Protein AF-A0A1D6EJ04-F1 (afdb_monomer_lite)

InterPro domains:
  IPR011992 EF-hand domain pair [SSF47473] (14-119)

Structure (mmCIF, N/CA/C/O backbone):
data_AF-A0A1D6EJ04-F1
#
_entry.id   AF-A0A1D6EJ04-F1
#
loop_
_atom_site.group_PDB
_atom_site.id
_atom_site.type_symbol
_atom_site.label_atom_id
_atom_site.label_alt_id
_atom_site.label_comp_id
_atom_site.label_asym_id
_atom_site.label_entity_id
_atom_site.label_seq_id
_atom_site.pdbx_PDB_ins_code
_atom_site.Cartn_x
_atom_site.Cartn_y
_atom_site.Cartn_z
_atom_site.occupancy
_atom_site.B_iso_or_equiv
_atom_site.auth_seq_id
_atom_site.auth_comp_id
_atom_site.auth_asym_id
_atom_site.auth_atom_id
_atom_site.pdbx_PDB_model_num
ATOM 1 N N . MET A 1 1 ? 4.914 -2.392 6.464 1.00 67.75 1 MET A N 1
ATOM 2 C CA . MET A 1 1 ? 6.142 -1.828 5.842 1.00 67.75 1 MET A CA 1
ATOM 3 C C . MET A 1 1 ? 7.382 -2.725 5.866 1.00 67.75 1 MET A C 1
ATOM 5 O O . MET A 1 1 ? 7.642 -3.310 4.825 1.00 67.75 1 MET A O 1
ATOM 9 N N . ARG A 1 2 ? 8.116 -2.935 6.977 1.00 69.62 2 ARG A N 1
ATOM 10 C CA . ARG A 1 2 ? 9.345 -3.783 6.953 1.00 69.62 2 ARG A CA 1
ATOM 11 C C . ARG A 1 2 ? 9.129 -5.185 6.367 1.00 69.62 2 ARG A C 1
ATOM 13 O O . ARG A 1 2 ? 9.891 -5.606 5.509 1.00 69.62 2 ARG A O 1
ATOM 20 N N . ALA A 1 3 ? 8.058 -5.863 6.788 1.00 75.62 3 ALA A N 1
ATOM 21 C CA . ALA A 1 3 ? 7.740 -7.212 6.320 1.00 75.62 3 ALA A CA 1
ATOM 22 C C . ALA A 1 3 ? 7.490 -7.280 4.802 1.00 75.62 3 ALA A C 1
ATOM 24 O O . ALA A 1 3 ? 7.943 -8.215 4.151 1.00 75.62 3 ALA A O 1
ATOM 25 N N . TYR A 1 4 ? 6.811 -6.281 4.228 1.00 78.19 4 TYR A N 1
ATOM 26 C CA . TYR A 1 4 ? 6.593 -6.186 2.780 1.00 78.19 4 TYR A CA 1
ATOM 27 C C . TYR A 1 4 ? 7.923 -6.018 2.035 1.00 78.19 4 TYR A C 1
ATOM 29 O O . TYR A 1 4 ? 8.183 -6.702 1.052 1.00 78.19 4 TYR A O 1
ATOM 37 N N . ILE A 1 5 ? 8.816 -5.169 2.544 1.00 75.56 5 ILE A N 1
ATOM 38 C CA . ILE A 1 5 ? 10.097 -4.856 1.894 1.00 75.56 5 ILE A CA 1
ATOM 39 C C . ILE A 1 5 ? 11.007 -6.077 1.820 1.00 75.56 5 ILE A C 1
ATOM 41 O O . ILE A 1 5 ? 11.595 -6.338 0.770 1.00 75.56 5 ILE A O 1
ATOM 45 N N . SER A 1 6 ? 11.072 -6.856 2.898 1.00 79.50 6 SER A N 1
ATOM 46 C CA . SER A 1 6 ? 11.862 -8.086 2.964 1.00 79.50 6 SER A CA 1
ATOM 47 C C . SER A 1 6 ? 11.169 -9.300 2.334 1.00 79.50 6 SER A C 1
ATOM 49 O O . SER A 1 6 ? 11.697 -10.405 2.415 1.00 79.50 6 SER A O 1
ATOM 51 N N . SER A 1 7 ? 9.972 -9.138 1.761 1.00 84.25 7 SER A N 1
ATOM 52 C CA . SER A 1 7 ? 9.230 -10.240 1.142 1.00 84.25 7 SER A CA 1
ATOM 53 C C . SER A 1 7 ? 9.768 -10.599 -0.245 1.00 84.25 7 SER A C 1
ATOM 55 O O . SER A 1 7 ? 10.325 -9.753 -0.951 1.00 84.25 7 SER A O 1
ATOM 57 N N . SER A 1 8 ? 9.550 -11.855 -0.651 1.00 88.06 8 SER A N 1
ATOM 58 C CA . SER A 1 8 ? 9.816 -12.319 -2.017 1.00 88.06 8 SER A CA 1
ATOM 59 C C . SER A 1 8 ? 9.019 -11.516 -3.051 1.00 88.06 8 SER A C 1
ATOM 61 O O . SER A 1 8 ? 7.987 -10.922 -2.725 1.00 88.06 8 SER A O 1
ATOM 63 N N . SER A 1 9 ? 9.474 -11.520 -4.307 1.00 86.38 9 SER A N 1
ATOM 64 C CA . SER A 1 9 ? 8.753 -10.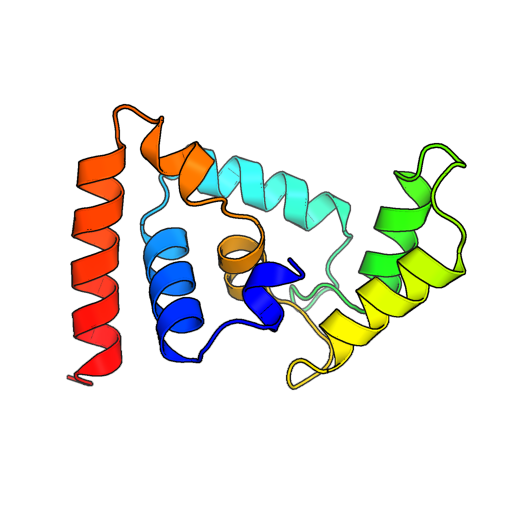907 -5.435 1.00 86.38 9 SER A CA 1
ATOM 65 C C . SER A 1 9 ? 7.309 -11.400 -5.511 1.00 86.38 9 SER A C 1
ATOM 67 O O . SER A 1 9 ? 6.395 -10.584 -5.536 1.00 86.38 9 SER A O 1
ATOM 69 N N . LEU A 1 10 ? 7.109 -12.717 -5.408 1.00 89.31 10 LEU A N 1
ATOM 70 C CA . LEU A 1 10 ? 5.795 -13.356 -5.391 1.00 89.31 10 LEU A CA 1
ATOM 71 C C . LEU A 1 10 ? 4.879 -12.775 -4.305 1.00 89.31 10 LEU A C 1
ATOM 73 O O . LEU A 1 10 ? 3.753 -12.367 -4.580 1.00 89.31 10 LEU A O 1
ATOM 77 N N . ARG A 1 11 ? 5.371 -12.686 -3.063 1.00 90.12 11 ARG A N 1
ATOM 78 C CA . ARG A 1 11 ? 4.578 -12.142 -1.954 1.00 90.12 11 ARG A CA 1
ATOM 79 C C . ARG A 1 11 ? 4.284 -10.653 -2.142 1.00 90.12 11 ARG A C 1
ATOM 81 O O . ARG A 1 11 ? 3.196 -10.214 -1.790 1.00 90.12 11 ARG A O 1
ATOM 88 N N . LYS A 1 12 ? 5.213 -9.879 -2.710 1.00 88.12 12 LYS A N 1
ATOM 89 C CA . LYS A 1 12 ? 4.969 -8.468 -3.051 1.00 88.12 12 LYS A CA 1
ATOM 90 C C . LYS A 1 12 ? 3.888 -8.334 -4.125 1.00 88.12 12 LYS A C 1
ATOM 92 O O . LYS A 1 12 ? 2.966 -7.550 -3.933 1.00 88.12 12 LYS A O 1
ATOM 97 N N . SER A 1 13 ? 3.955 -9.122 -5.200 1.00 90.19 13 SER A N 1
ATOM 98 C CA . SER A 1 13 ? 2.928 -9.158 -6.252 1.00 90.19 13 SER A CA 1
ATOM 99 C C . SER A 1 13 ? 1.549 -9.521 -5.688 1.00 90.19 13 SER A C 1
ATOM 101 O O . SER A 1 13 ? 0.578 -8.819 -5.962 1.00 90.19 13 SER A O 1
ATOM 103 N N . ALA A 1 14 ? 1.462 -10.538 -4.824 1.00 92.31 14 ALA A N 1
ATOM 104 C CA . ALA A 1 14 ? 0.207 -10.921 -4.173 1.00 92.31 14 ALA A CA 1
ATOM 105 C C . ALA A 1 14 ? -0.363 -9.801 -3.283 1.00 92.31 14 ALA A C 1
ATOM 107 O O . ALA A 1 14 ? -1.552 -9.505 -3.342 1.00 92.31 14 ALA A O 1
ATOM 108 N N . LEU A 1 15 ? 0.484 -9.125 -2.498 1.00 92.38 15 LEU A N 1
ATOM 109 C CA . LEU A 1 15 ? 0.062 -7.996 -1.660 1.00 92.38 15 LEU A CA 1
ATOM 110 C C . LEU A 1 15 ? -0.375 -6.779 -2.491 1.00 92.38 15 LEU A C 1
ATOM 112 O O . LEU A 1 15 ? -1.315 -6.090 -2.104 1.00 92.38 15 LEU A O 1
ATOM 116 N N . ARG A 1 16 ? 0.247 -6.528 -3.651 1.00 91.69 16 ARG A N 1
ATOM 117 C CA . ARG A 1 16 ? -0.220 -5.495 -4.592 1.00 91.69 16 ARG A CA 1
ATOM 118 C C . ARG A 1 16 ? -1.580 -5.841 -5.185 1.00 91.69 16 ARG A C 1
ATOM 120 O O . ARG A 1 16 ? -2.447 -4.974 -5.248 1.00 91.69 16 ARG A O 1
ATOM 127 N N . ALA A 1 17 ? -1.784 -7.094 -5.585 1.00 94.06 17 ALA A N 1
ATOM 128 C CA . ALA A 1 17 ? -3.075 -7.547 -6.090 1.00 94.06 17 ALA A CA 1
ATOM 129 C C . ALA A 1 17 ? -4.168 -7.439 -5.013 1.00 94.06 17 ALA A C 1
ATOM 131 O O . ALA A 1 17 ? -5.254 -6.938 -5.289 1.00 94.06 17 ALA A O 1
ATOM 132 N N . LEU A 1 18 ? -3.844 -7.795 -3.766 1.00 94.88 18 LEU A N 1
ATOM 133 C CA . LEU A 1 18 ? -4.752 -7.648 -2.629 1.00 94.88 18 LEU A CA 1
ATOM 134 C C . LEU A 1 18 ? -5.091 -6.186 -2.326 1.00 94.88 18 LEU A C 1
ATOM 136 O O . LEU A 1 18 ? -6.248 -5.866 -2.082 1.00 94.88 18 LEU A O 1
ATOM 140 N N . ALA A 1 19 ? -4.118 -5.277 -2.409 1.00 94.56 19 ALA A N 1
ATOM 141 C CA . ALA A 1 19 ? -4.374 -3.848 -2.246 1.00 94.56 19 ALA A CA 1
ATOM 142 C C . ALA A 1 19 ? -5.287 -3.269 -3.342 1.00 94.56 19 ALA A C 1
ATOM 144 O O . ALA A 1 19 ? -6.049 -2.343 -3.077 1.00 94.56 19 ALA A O 1
ATOM 145 N N . LYS A 1 20 ? -5.242 -3.817 -4.563 1.00 93.62 20 LYS A N 1
ATOM 146 C CA . LYS A 1 20 ? -6.143 -3.429 -5.663 1.00 93.62 20 LYS A CA 1
ATOM 147 C C . LYS A 1 20 ? -7.565 -3.967 -5.504 1.00 93.62 20 LYS A C 1
ATOM 149 O O . LYS A 1 20 ? -8.477 -3.394 -6.087 1.00 93.62 20 LYS A O 1
ATOM 154 N N . ALA A 1 21 ? -7.742 -5.033 -4.727 1.00 94.75 21 ALA A N 1
ATOM 155 C CA . ALA A 1 21 ? -9.040 -5.622 -4.411 1.00 94.75 21 ALA A CA 1
ATOM 156 C C . ALA A 1 21 ? -9.751 -4.939 -3.226 1.00 94.75 21 ALA A C 1
ATOM 158 O O . ALA A 1 21 ? -10.821 -5.375 -2.818 1.00 94.75 21 ALA A O 1
ATOM 159 N N . LEU A 1 22 ? -9.159 -3.892 -2.640 1.00 94.12 22 LEU A N 1
ATOM 160 C CA . LEU A 1 22 ? -9.781 -3.139 -1.554 1.00 94.12 22 LEU A CA 1
ATOM 161 C C . LEU A 1 22 ? -11.023 -2.379 -2.032 1.00 94.12 22 LEU A C 1
ATOM 163 O O . LEU A 1 22 ? -11.059 -1.817 -3.128 1.00 94.12 22 LEU A O 1
ATOM 167 N N . THR A 1 23 ? -12.013 -2.292 -1.150 1.00 93.75 23 THR A N 1
ATOM 168 C CA . THR A 1 23 ? -13.208 -1.463 -1.355 1.00 93.75 23 THR A CA 1
ATOM 169 C C . THR A 1 23 ? -12.867 0.027 -1.452 1.00 93.75 23 THR A C 1
ATOM 171 O O . THR A 1 23 ? -11.823 0.492 -0.982 1.00 93.75 23 THR A O 1
ATOM 174 N N . THR A 1 24 ? -13.791 0.813 -2.011 1.00 93.25 24 THR A N 1
ATOM 175 C CA . THR A 1 24 ? -13.655 2.273 -2.114 1.00 93.25 24 THR A CA 1
ATOM 176 C C . THR A 1 24 ? -13.406 2.933 -0.759 1.00 93.25 24 THR A C 1
ATOM 178 O O . THR A 1 24 ? -12.530 3.790 -0.665 1.00 93.25 24 THR A O 1
ATOM 181 N N . ASP A 1 25 ? -14.100 2.499 0.294 1.00 92.75 25 ASP A N 1
ATOM 182 C CA . ASP A 1 25 ? -13.956 3.078 1.633 1.00 92.75 25 ASP A CA 1
ATOM 183 C C . ASP A 1 25 ? -12.594 2.747 2.256 1.00 92.75 25 ASP A C 1
ATOM 185 O O . ASP A 1 25 ? -11.945 3.601 2.862 1.00 92.75 25 ASP A O 1
ATOM 189 N N . GLN A 1 26 ? -12.094 1.523 2.069 1.00 92.50 26 GLN A N 1
ATOM 190 C CA . GLN A 1 26 ? -10.752 1.151 2.527 1.00 92.50 26 GLN A CA 1
ATOM 191 C C . GLN A 1 26 ? -9.664 1.922 1.773 1.00 92.50 26 GLN A C 1
ATOM 193 O O . GLN A 1 26 ? -8.719 2.415 2.394 1.00 92.50 26 GLN A O 1
ATOM 198 N N . LEU A 1 27 ? -9.804 2.071 0.452 1.00 93.69 27 LEU A N 1
ATOM 199 C CA . LEU A 1 27 ? -8.892 2.879 -0.358 1.00 93.69 27 LEU A CA 1
ATOM 200 C C . LEU A 1 27 ? -8.941 4.354 0.043 1.00 93.69 27 LEU A C 1
ATOM 202 O O . LEU A 1 27 ? -7.894 4.998 0.099 1.00 93.69 27 LEU A O 1
ATOM 206 N N . PHE A 1 28 ? -10.124 4.883 0.359 1.00 93.69 28 PHE A N 1
ATOM 207 C CA . PHE A 1 28 ? -10.294 6.241 0.864 1.00 93.69 28 PHE A CA 1
ATOM 208 C C . PHE A 1 28 ? -9.538 6.436 2.185 1.00 93.69 28 PHE A C 1
ATOM 210 O O . PHE A 1 28 ? -8.699 7.330 2.280 1.00 93.69 28 PHE A O 1
ATOM 217 N N . ASN A 1 29 ? -9.725 5.534 3.151 1.00 92.06 29 ASN A N 1
ATOM 218 C CA . ASN A 1 29 ? -9.007 5.569 4.428 1.00 92.06 29 ASN A CA 1
ATOM 219 C C . ASN A 1 29 ? -7.480 5.485 4.244 1.00 92.06 29 ASN A C 1
ATOM 221 O O . ASN A 1 29 ? -6.721 6.215 4.886 1.00 92.06 29 ASN A O 1
ATOM 225 N N . LEU A 1 30 ? -7.000 4.621 3.341 1.00 92.69 30 LEU A N 1
ATOM 226 C CA . LEU A 1 30 ? -5.575 4.552 3.003 1.00 92.69 30 LEU A CA 1
ATOM 227 C C . LEU A 1 30 ? -5.082 5.834 2.334 1.00 92.69 30 LEU A C 1
ATOM 229 O O . LEU A 1 30 ? -3.946 6.247 2.569 1.00 92.69 30 LEU A O 1
ATOM 233 N N . ARG A 1 31 ? -5.913 6.482 1.515 1.00 94.19 31 ARG A N 1
ATOM 234 C CA . ARG A 1 31 ? -5.581 7.753 0.870 1.00 94.19 31 ARG A CA 1
ATOM 235 C C . ARG A 1 31 ? -5.423 8.862 1.896 1.00 94.19 31 ARG A C 1
ATOM 237 O O . ARG A 1 31 ? -4.463 9.618 1.790 1.00 94.19 31 ARG A O 1
ATOM 244 N N . GLU A 1 32 ? -6.293 8.933 2.897 1.00 94.38 32 GLU A N 1
ATOM 245 C CA . GLU A 1 32 ? -6.139 9.876 4.008 1.00 94.38 32 GLU A CA 1
ATOM 246 C C . GLU A 1 32 ? -4.840 9.626 4.779 1.00 94.38 32 GLU A C 1
ATOM 248 O O . GLU A 1 32 ? -4.077 10.552 5.035 1.00 94.38 32 GLU A O 1
ATOM 253 N N . GLN A 1 33 ? -4.503 8.368 5.066 1.00 90.94 3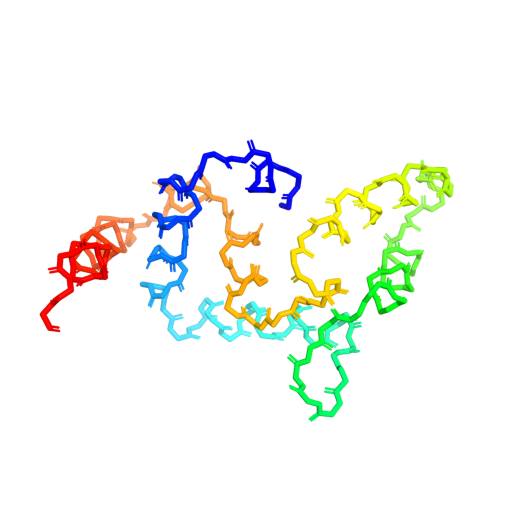3 GLN A N 1
ATOM 254 C CA . GLN A 1 33 ? -3.218 8.054 5.698 1.00 90.94 33 GLN A CA 1
ATOM 255 C C . GLN A 1 33 ? -2.029 8.436 4.810 1.00 90.94 33 GLN A C 1
ATOM 257 O O . GLN A 1 33 ? -1.042 8.980 5.301 1.00 90.94 33 GLN A O 1
ATOM 262 N N . PHE A 1 34 ? -2.125 8.205 3.500 1.00 91.25 34 PHE A N 1
ATOM 263 C CA . PHE A 1 34 ? -1.106 8.589 2.528 1.00 91.25 34 PHE A CA 1
ATOM 264 C C . PHE A 1 34 ? -0.882 10.107 2.506 1.00 91.25 34 PHE A C 1
ATOM 266 O O . PHE A 1 34 ? 0.266 10.555 2.466 1.00 91.25 34 PHE A O 1
ATOM 273 N N . THR A 1 35 ? -1.943 10.921 2.587 1.00 92.88 35 THR A N 1
ATOM 274 C CA . THR A 1 35 ? -1.803 12.387 2.600 1.00 92.88 35 THR A CA 1
ATOM 275 C C . THR A 1 35 ? -1.135 12.910 3.870 1.00 92.88 35 THR A C 1
ATOM 277 O O . THR A 1 35 ? -0.417 13.908 3.787 1.00 92.88 35 THR A O 1
ATOM 280 N N . LEU A 1 36 ? -1.258 12.217 5.010 1.00 90.31 36 LEU A N 1
ATOM 281 C CA . LEU A 1 36 ? -0.559 12.581 6.254 1.00 90.31 36 LEU A CA 1
ATOM 282 C C . LEU A 1 36 ? 0.967 12.507 6.132 1.00 90.31 36 LEU A C 1
ATOM 284 O O . LEU A 1 36 ? 1.679 13.235 6.829 1.00 90.31 36 LEU A O 1
ATOM 288 N N . PHE A 1 37 ? 1.485 11.672 5.230 1.00 87.94 37 PHE A N 1
ATOM 289 C CA . PHE A 1 37 ? 2.914 11.649 4.927 1.00 87.94 37 PHE A CA 1
ATOM 290 C C . PHE A 1 37 ? 3.356 12.863 4.097 1.00 87.94 37 PHE A C 1
ATOM 292 O O . PHE A 1 37 ? 4.536 13.200 4.099 1.00 87.94 37 PHE A O 1
ATOM 299 N N . GLY A 1 38 ? 2.434 13.567 3.438 1.00 91.31 38 GLY A N 1
ATOM 300 C CA . GLY A 1 38 ? 2.727 14.753 2.635 1.00 91.31 38 GLY A CA 1
ATOM 301 C C . GLY A 1 38 ? 3.415 14.421 1.308 1.00 91.31 38 GLY A C 1
ATOM 302 O O . GLY A 1 38 ? 4.548 14.858 1.103 1.00 91.31 38 GLY A O 1
ATOM 303 N N . PRO A 1 39 ? 2.774 13.652 0.407 1.00 90.31 39 PRO A N 1
ATOM 304 C CA . PRO A 1 39 ? 3.330 13.350 -0.907 1.00 90.31 39 PRO A CA 1
ATOM 305 C C . PRO A 1 39 ? 3.614 14.632 -1.702 1.00 90.31 39 PRO A C 1
ATOM 307 O O . PRO A 1 39 ? 2.937 15.652 -1.559 1.00 90.31 39 PRO A O 1
ATOM 310 N N . ASN A 1 40 ? 4.628 14.582 -2.561 1.00 88.44 40 ASN A N 1
ATOM 311 C CA . ASN A 1 40 ? 4.981 15.695 -3.436 1.00 88.44 40 ASN A CA 1
ATOM 312 C C . ASN A 1 40 ? 3.935 15.904 -4.552 1.00 88.44 40 ASN A C 1
ATOM 314 O O . ASN A 1 40 ? 3.002 15.120 -4.720 1.00 88.44 40 ASN A O 1
ATOM 318 N N . LYS A 1 41 ? 4.112 16.952 -5.369 1.00 87.62 41 LYS A N 1
ATOM 319 C CA . LYS A 1 41 ? 3.207 17.272 -6.493 1.00 87.62 41 LYS A CA 1
ATOM 320 C C . LYS A 1 41 ? 3.085 16.152 -7.533 1.00 87.62 41 LYS A C 1
ATOM 322 O O . LYS A 1 41 ? 2.094 16.108 -8.250 1.00 87.62 41 LYS A O 1
ATOM 327 N N . SER A 1 42 ? 4.068 15.259 -7.599 1.00 86.50 42 SER A N 1
ATOM 328 C CA . SER A 1 42 ? 4.057 14.087 -8.473 1.00 86.50 42 SER A CA 1
ATOM 329 C C . SER A 1 42 ? 3.355 12.884 -7.835 1.00 86.50 42 SER A C 1
ATOM 331 O O . SER A 1 42 ? 3.363 11.813 -8.426 1.00 86.50 42 SER A O 1
ATOM 333 N N . GLY A 1 43 ? 2.795 13.012 -6.627 1.00 89.06 43 GLY A N 1
ATOM 334 C CA . GLY A 1 43 ? 2.062 11.945 -5.944 1.00 89.06 43 GLY A CA 1
ATOM 335 C C . GLY A 1 43 ? 2.937 10.916 -5.227 1.00 89.06 43 GLY A C 1
ATOM 336 O O . GLY A 1 43 ? 2.464 9.813 -4.984 1.00 89.06 43 GLY A O 1
ATOM 337 N N . HIS A 1 44 ? 4.185 11.253 -4.885 1.00 88.31 44 HIS A N 1
ATOM 338 C CA . HIS A 1 44 ? 5.117 10.326 -4.235 1.00 88.31 44 HIS A CA 1
ATOM 339 C C . HIS A 1 44 ? 5.502 10.792 -2.828 1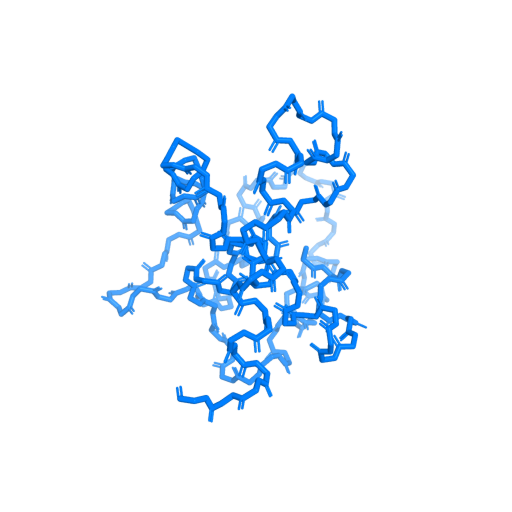.00 88.31 44 HIS A C 1
ATOM 341 O O . HIS A 1 44 ? 5.776 11.975 -2.609 1.00 88.31 44 HIS A O 1
ATOM 347 N N . ILE A 1 45 ? 5.588 9.856 -1.885 1.00 87.50 45 ILE A N 1
ATOM 348 C CA . ILE A 1 45 ? 6.169 10.066 -0.559 1.00 87.50 45 ILE A CA 1
ATOM 349 C C . ILE A 1 45 ? 7.686 9.901 -0.662 1.00 87.50 45 ILE A C 1
ATOM 351 O O . ILE A 1 45 ? 8.180 8.832 -1.021 1.00 87.50 45 ILE A O 1
ATOM 355 N N . SER A 1 46 ? 8.424 10.950 -0.298 1.00 85.12 46 SER A N 1
ATOM 356 C CA . SER A 1 46 ? 9.883 10.893 -0.197 1.00 85.12 46 SER A CA 1
ATOM 357 C C . SER A 1 46 ? 10.378 10.378 1.152 1.00 85.12 46 SER A C 1
ATOM 359 O O . SER A 1 46 ? 9.676 10.406 2.164 1.00 85.12 46 SER A O 1
ATOM 361 N N . LEU A 1 47 ? 11.657 10.014 1.180 1.00 78.75 47 LEU A N 1
ATOM 362 C CA . LEU A 1 47 ? 12.445 9.797 2.390 1.00 78.75 47 LEU A CA 1
ATOM 363 C C . LEU A 1 47 ? 12.197 10.872 3.469 1.00 78.75 47 LEU A C 1
ATOM 365 O O . LEU A 1 47 ? 11.892 10.559 4.622 1.00 78.75 47 LEU A O 1
ATOM 369 N N . GLN A 1 48 ? 12.286 12.150 3.093 1.00 81.19 48 GLN A N 1
ATOM 370 C CA . GLN A 1 48 ? 12.098 13.255 4.036 1.00 81.19 48 GLN A CA 1
ATOM 371 C C . GLN A 1 48 ? 10.663 13.322 4.555 1.00 81.19 48 GLN A C 1
ATOM 373 O O . GLN A 1 48 ? 10.452 13.492 5.752 1.00 81.19 48 GLN A O 1
ATOM 378 N N . ASN A 1 49 ? 9.683 13.107 3.678 1.00 87.00 49 ASN A N 1
ATOM 379 C CA . ASN A 1 49 ? 8.273 13.052 4.049 1.00 87.00 49 ASN A CA 1
ATOM 380 C C . ASN A 1 49 ? 8.004 11.958 5.092 1.00 87.00 49 ASN A C 1
ATOM 382 O O . ASN A 1 49 ? 7.396 12.231 6.128 1.00 87.00 49 ASN A O 1
ATOM 386 N N . MET A 1 50 ? 8.541 10.753 4.874 1.00 82.50 50 MET A N 1
ATOM 387 C CA . MET A 1 50 ? 8.450 9.658 5.842 1.00 82.50 50 MET A CA 1
ATOM 388 C C . MET A 1 50 ? 9.110 9.995 7.167 1.00 82.50 50 MET A C 1
ATOM 390 O O . MET A 1 50 ? 8.491 9.821 8.215 1.00 82.50 50 MET A O 1
ATOM 394 N N . LYS A 1 51 ? 10.343 10.510 7.139 1.00 78.69 51 LYS A N 1
ATOM 395 C CA . LYS A 1 51 ? 11.065 10.874 8.359 1.00 78.69 51 LYS A CA 1
ATOM 396 C C . LYS A 1 51 ? 10.286 11.916 9.162 1.00 78.69 51 LYS A C 1
ATOM 398 O O . LYS A 1 51 ? 10.079 11.732 10.357 1.00 78.69 51 LYS A O 1
ATOM 403 N N . THR A 1 52 ? 9.805 12.977 8.515 1.00 84.25 52 THR A N 1
ATOM 404 C CA . THR A 1 52 ? 9.013 14.026 9.170 1.00 84.25 52 THR A CA 1
ATOM 405 C C . THR A 1 52 ? 7.713 13.482 9.755 1.00 84.25 52 THR A C 1
ATOM 407 O O . THR A 1 52 ? 7.399 13.794 10.903 1.00 84.25 52 THR A O 1
ATOM 410 N N . ALA A 1 53 ? 6.966 12.667 9.008 1.00 83.12 53 ALA A N 1
ATOM 411 C CA . ALA A 1 53 ? 5.713 12.089 9.486 1.00 83.12 53 ALA A CA 1
ATOM 412 C C . ALA A 1 53 ? 5.931 11.143 10.677 1.00 83.12 53 ALA A C 1
ATOM 414 O O . ALA A 1 53 ? 5.195 11.210 11.659 1.00 83.12 53 ALA A O 1
ATOM 415 N N . LEU A 1 54 ? 6.972 10.307 10.634 1.00 78.44 54 LEU A N 1
ATOM 416 C CA . LEU A 1 54 ? 7.312 9.395 11.727 1.00 78.44 54 LEU A CA 1
ATOM 417 C C . LEU A 1 54 ? 7.785 10.141 12.975 1.00 78.44 54 LEU A C 1
ATOM 419 O O . LEU A 1 54 ? 7.348 9.802 14.066 1.00 78.44 54 LEU A O 1
ATOM 423 N N . MET A 1 55 ? 8.613 11.181 12.831 1.00 77.50 55 MET A N 1
ATOM 424 C CA . MET A 1 55 ? 9.046 12.005 13.969 1.00 77.50 55 MET A CA 1
ATOM 425 C C . MET A 1 55 ? 7.859 12.713 14.633 1.00 77.50 55 MET A C 1
ATOM 427 O O . MET A 1 55 ? 7.742 12.680 15.855 1.00 77.50 55 MET A O 1
ATOM 431 N N . LYS A 1 56 ? 6.937 13.284 13.842 1.00 76.69 56 LYS A N 1
ATOM 432 C CA . LYS A 1 56 ? 5.723 13.947 14.355 1.00 76.69 56 LYS A CA 1
ATOM 433 C C . LYS A 1 56 ? 4.799 13.005 15.131 1.00 76.69 56 LYS A C 1
ATOM 435 O O . LYS A 1 56 ? 4.174 13.439 16.089 1.00 76.69 56 LYS A O 1
ATOM 440 N N . ASN A 1 57 ? 4.705 11.746 14.705 1.00 68.50 57 ASN A N 1
ATOM 441 C CA . ASN A 1 57 ? 3.836 10.742 15.325 1.00 68.50 57 ASN A CA 1
ATOM 442 C C . ASN A 1 57 ? 4.561 9.862 16.357 1.00 68.50 57 ASN A C 1
ATOM 444 O O . ASN A 1 57 ? 3.934 9.021 16.999 1.00 68.50 57 ASN A O 1
ATOM 448 N N . SER A 1 58 ? 5.875 10.028 16.529 1.00 65.44 58 SER A N 1
ATOM 449 C CA . SER A 1 58 ? 6.623 9.300 17.547 1.00 65.44 58 SER A CA 1
ATOM 450 C C . SER A 1 58 ? 6.353 9.916 18.918 1.00 65.44 58 SER A C 1
ATOM 452 O O . SER A 1 58 ? 6.627 11.088 19.165 1.00 65.44 58 SER A O 1
ATOM 454 N N . SER A 1 59 ? 5.821 9.118 19.840 1.00 58.81 59 SER A N 1
ATOM 455 C CA . SER A 1 59 ? 5.592 9.513 21.229 1.00 58.81 59 SER A CA 1
ATOM 456 C C . SER A 1 59 ? 6.910 9.536 22.014 1.00 58.81 59 SER A C 1
ATOM 458 O O . SER A 1 59 ? 7.071 8.748 22.937 1.00 58.81 59 SER A O 1
ATOM 460 N N . GLY A 1 60 ? 7.912 10.314 21.587 1.00 56.12 60 GLY A N 1
ATOM 461 C CA . GLY A 1 60 ? 9.224 10.476 22.250 1.00 56.12 60 GLY A CA 1
ATOM 462 C C . GLY A 1 60 ? 10.058 9.200 22.499 1.00 56.12 60 GLY A C 1
ATOM 463 O O . GLY A 1 60 ? 11.183 9.293 22.973 1.00 56.12 60 GLY A O 1
ATOM 464 N N . ALA A 1 61 ? 9.528 8.010 22.193 1.00 55.06 61 ALA A N 1
ATOM 465 C CA . ALA A 1 61 ? 10.050 6.706 22.605 1.00 55.06 61 ALA A CA 1
ATOM 466 C C . ALA A 1 61 ? 10.752 5.942 21.469 1.00 55.06 61 ALA A C 1
ATOM 468 O O . ALA A 1 61 ? 11.414 4.928 21.707 1.00 55.06 61 ALA A O 1
ATOM 469 N N . MET A 1 62 ? 10.629 6.407 20.223 1.00 56.97 62 MET A N 1
ATOM 470 C CA . MET A 1 62 ? 11.461 5.910 19.131 1.00 56.97 62 MET A CA 1
ATOM 471 C C . MET A 1 62 ? 12.752 6.725 19.098 1.00 56.97 62 MET A C 1
ATOM 473 O O . MET A 1 62 ? 12.736 7.886 18.713 1.00 56.97 62 MET A O 1
ATOM 477 N N . ASN A 1 63 ? 13.873 6.110 19.489 1.00 62.44 63 ASN A N 1
ATOM 478 C CA . ASN A 1 63 ? 15.197 6.705 19.288 1.00 62.44 63 ASN A CA 1
ATOM 479 C C . ASN A 1 63 ? 15.387 7.016 17.797 1.00 62.44 63 ASN A C 1
ATOM 481 O O . ASN A 1 63 ? 15.132 6.139 16.966 1.00 62.44 63 ASN A O 1
ATOM 485 N N . ASP A 1 64 ? 15.878 8.216 17.479 1.00 65.75 64 ASP A N 1
ATOM 486 C CA . ASP A 1 64 ? 16.115 8.703 16.111 1.00 65.75 64 ASP A CA 1
ATOM 487 C C . ASP A 1 64 ? 16.811 7.674 15.205 1.00 65.75 64 ASP A C 1
ATOM 489 O O . ASP A 1 64 ? 16.486 7.569 14.022 1.00 65.75 64 ASP A O 1
ATOM 493 N N . SER A 1 65 ? 17.707 6.851 15.765 1.00 67.56 65 SER A N 1
ATOM 494 C CA . SER A 1 65 ? 18.393 5.769 15.049 1.00 67.56 65 SER A CA 1
ATOM 495 C C . SER A 1 65 ? 17.442 4.719 14.469 1.00 67.56 65 SER A C 1
ATOM 497 O O . SER A 1 65 ? 17.575 4.352 13.309 1.00 67.56 65 SER A O 1
ATOM 499 N N . ARG A 1 66 ? 16.419 4.286 15.217 1.00 71.62 66 ARG A N 1
ATOM 500 C CA . ARG A 1 66 ? 15.454 3.272 14.753 1.00 71.62 66 ARG A CA 1
ATOM 501 C C . ARG A 1 66 ? 14.533 3.804 13.659 1.00 71.62 66 ARG A C 1
ATOM 503 O O . ARG A 1 66 ? 14.116 3.037 12.791 1.00 71.62 66 ARG A O 1
ATOM 510 N N . ILE A 1 67 ? 14.211 5.099 13.701 1.00 69.81 67 ILE A N 1
ATOM 511 C CA . ILE A 1 67 ? 13.466 5.767 12.628 1.00 69.81 67 ILE A CA 1
ATOM 512 C C . ILE A 1 67 ? 14.343 5.825 11.378 1.00 69.81 67 ILE A C 1
ATOM 514 O O . ILE A 1 67 ? 13.887 5.424 10.314 1.00 69.81 67 ILE A O 1
ATOM 518 N N . LEU A 1 68 ? 15.602 6.249 11.513 1.00 68.38 68 LEU A N 1
ATOM 519 C CA . LEU A 1 68 ? 16.577 6.299 10.420 1.00 68.38 68 LEU A CA 1
ATOM 520 C C . LEU A 1 68 ? 16.818 4.931 9.773 1.00 68.38 68 LEU A C 1
ATOM 522 O O . LEU A 1 68 ? 16.749 4.835 8.553 1.00 68.38 68 LEU A O 1
ATOM 526 N N . ASP A 1 69 ? 17.024 3.871 10.554 1.00 74.12 69 ASP A N 1
ATOM 527 C CA . ASP A 1 69 ? 17.250 2.518 10.028 1.00 74.12 69 ASP A CA 1
ATOM 528 C C . ASP A 1 69 ? 16.026 1.985 9.279 1.00 74.12 69 ASP A C 1
ATOM 530 O O . ASP A 1 69 ? 16.134 1.413 8.193 1.00 74.12 69 ASP A O 1
ATOM 534 N N . PHE A 1 70 ? 14.832 2.209 9.835 1.00 72.19 70 PHE A N 1
ATOM 535 C CA . PHE A 1 70 ? 13.580 1.841 9.183 1.00 72.19 70 PHE A CA 1
ATOM 536 C C . PHE A 1 70 ? 13.416 2.570 7.851 1.00 72.19 70 PHE A C 1
ATOM 538 O O . PHE A 1 70 ? 13.146 1.955 6.822 1.00 72.19 70 PHE A O 1
ATOM 545 N N . VAL A 1 71 ? 13.629 3.874 7.876 1.00 70.38 71 VAL A N 1
ATOM 546 C CA . VAL A 1 71 ? 13.520 4.751 6.724 1.00 70.38 71 VAL A CA 1
ATOM 547 C C . VAL A 1 71 ? 14.561 4.395 5.644 1.00 70.38 71 VAL A C 1
ATOM 549 O O . VAL A 1 71 ? 14.210 4.275 4.474 1.00 70.38 71 VAL A O 1
ATOM 552 N N . ASN A 1 72 ? 15.804 4.090 6.023 1.00 68.44 72 ASN A N 1
ATOM 553 C CA . ASN A 1 72 ? 16.845 3.615 5.105 1.00 68.44 72 ASN A CA 1
ATOM 554 C C . ASN A 1 72 ? 16.507 2.246 4.497 1.00 68.44 72 ASN A C 1
ATOM 556 O O . ASN A 1 72 ? 16.751 2.022 3.312 1.00 68.44 72 ASN A O 1
ATOM 560 N N . SER A 1 73 ? 15.894 1.341 5.270 1.00 68.38 73 SER A N 1
ATOM 561 C CA . SER A 1 73 ? 15.449 0.043 4.743 1.00 68.38 73 SER A CA 1
ATOM 562 C C . SER A 1 73 ? 14.364 0.184 3.668 1.00 68.38 73 SER A C 1
ATOM 564 O O . SER A 1 73 ? 14.299 -0.632 2.753 1.00 68.38 73 SER A O 1
ATOM 566 N N . ILE A 1 74 ? 13.554 1.246 3.747 1.00 64.94 74 ILE A N 1
ATOM 567 C CA . ILE A 1 74 ? 12.543 1.602 2.748 1.00 64.94 74 ILE A CA 1
ATOM 568 C C . ILE A 1 74 ? 13.181 2.245 1.509 1.00 64.94 74 ILE A C 1
ATOM 570 O O . ILE A 1 74 ? 12.767 1.964 0.390 1.00 64.94 74 ILE A O 1
ATOM 574 N N . CYS A 1 75 ? 14.224 3.057 1.678 1.00 59.25 75 CYS A N 1
ATOM 575 C 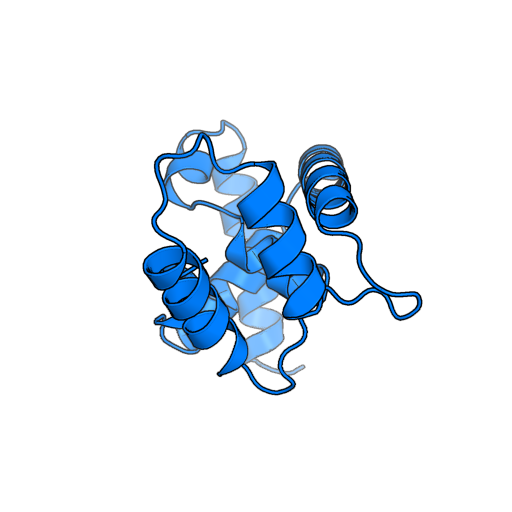CA . CYS A 1 75 ? 14.909 3.724 0.566 1.00 59.25 75 CYS A CA 1
ATOM 576 C C . CYS A 1 75 ? 15.724 2.804 -0.348 1.00 59.25 75 CYS A C 1
ATOM 578 O O . CYS A 1 75 ? 16.050 3.215 -1.457 1.00 59.25 75 CYS A O 1
ATOM 580 N N . ASN A 1 76 ? 16.019 1.571 0.072 1.00 56.84 76 ASN A N 1
ATOM 581 C CA . ASN A 1 76 ? 16.614 0.553 -0.802 1.00 56.84 76 ASN A CA 1
ATOM 582 C C . ASN A 1 76 ? 15.612 -0.048 -1.811 1.00 56.84 76 ASN A C 1
ATOM 584 O O . ASN A 1 76 ? 15.989 -0.897 -2.618 1.00 56.84 76 ASN A O 1
ATOM 588 N N . ILE A 1 77 ? 14.344 0.376 -1.790 1.00 59.06 77 ILE A N 1
ATOM 589 C CA . ILE A 1 77 ? 13.400 0.140 -2.886 1.00 59.06 77 ILE A CA 1
ATOM 590 C C . ILE A 1 77 ? 13.808 1.041 -4.063 1.00 59.06 77 ILE A C 1
ATOM 592 O O . ILE A 1 77 ? 14.128 2.215 -3.861 1.00 59.06 77 ILE A O 1
ATOM 596 N N . GLN A 1 78 ? 13.823 0.491 -5.285 1.00 52.34 78 GLN A N 1
ATOM 597 C CA . GLN A 1 78 ? 14.162 1.228 -6.509 1.00 52.34 78 GLN A CA 1
ATOM 598 C C . GLN A 1 78 ? 13.476 2.607 -6.513 1.00 52.34 78 GLN A C 1
ATOM 600 O O . GLN A 1 78 ? 12.263 2.695 -6.366 1.00 52.34 78 GLN A O 1
ATOM 605 N N . TYR A 1 79 ? 14.279 3.664 -6.677 1.00 60.50 79 TYR A N 1
ATOM 606 C CA . TYR A 1 79 ? 13.903 5.087 -6.765 1.00 60.50 79 TYR A CA 1
ATOM 607 C C . TYR A 1 79 ? 13.667 5.868 -5.459 1.00 60.50 79 TYR A C 1
ATOM 609 O O . TYR A 1 79 ? 13.532 7.090 -5.531 1.00 60.50 79 TYR A O 1
ATOM 617 N N . GLY A 1 80 ? 13.691 5.244 -4.272 1.00 69.56 80 GLY A N 1
ATOM 618 C CA . GLY A 1 80 ? 13.667 5.973 -2.988 1.00 69.56 80 GLY A CA 1
ATOM 619 C C . GLY A 1 80 ? 12.402 6.814 -2.735 1.00 69.56 80 GLY A C 1
ATOM 620 O O . GLY A 1 80 ? 12.411 7.723 -1.900 1.00 69.56 80 GLY A O 1
ATOM 621 N N . MET A 1 81 ? 11.332 6.513 -3.470 1.00 78.69 81 MET A N 1
ATOM 622 C CA . MET A 1 81 ? 10.042 7.195 -3.468 1.00 78.69 81 MET A CA 1
ATOM 623 C C . MET A 1 81 ? 8.935 6.144 -3.442 1.00 78.69 81 MET A C 1
ATOM 625 O O . MET A 1 81 ? 9.056 5.116 -4.099 1.00 78.69 81 MET A O 1
ATOM 629 N N . ILE A 1 82 ? 7.862 6.406 -2.700 1.00 84.75 82 ILE A N 1
ATOM 630 C CA . ILE A 1 82 ? 6.713 5.500 -2.589 1.00 84.75 82 ILE A CA 1
ATOM 631 C C . ILE A 1 82 ? 5.482 6.185 -3.162 1.00 84.75 82 ILE A C 1
ATOM 633 O O . ILE A 1 82 ? 5.070 7.238 -2.673 1.00 84.75 82 ILE A O 1
ATOM 637 N N . ASP A 1 83 ? 4.900 5.593 -4.197 1.00 88.44 83 ASP A N 1
ATOM 638 C CA . ASP A 1 83 ? 3.599 6.004 -4.707 1.00 88.44 83 ASP A CA 1
ATOM 639 C C . ASP A 1 83 ? 2.455 5.410 -3.866 1.00 88.44 83 ASP A C 1
ATOM 641 O O . ASP A 1 83 ? 2.657 4.698 -2.876 1.00 88.44 83 ASP A O 1
ATOM 645 N N . PHE A 1 84 ? 1.221 5.742 -4.235 1.00 90.62 84 PHE A N 1
ATOM 646 C CA . PHE A 1 84 ? 0.048 5.274 -3.506 1.00 90.62 84 PHE A CA 1
ATOM 647 C C . PHE A 1 84 ? -0.181 3.759 -3.626 1.00 90.62 84 PHE A C 1
ATOM 649 O O . PHE A 1 84 ? -0.679 3.148 -2.679 1.00 90.62 84 PHE A O 1
ATOM 656 N N . GLU A 1 85 ? 0.172 3.143 -4.755 1.00 88.62 85 GLU A N 1
ATOM 657 C CA . GLU A 1 85 ? -0.012 1.704 -4.964 1.00 88.62 85 GLU A CA 1
ATOM 658 C C . GLU A 1 85 ? 0.933 0.914 -4.054 1.00 88.62 85 GLU A C 1
ATOM 660 O O . GLU A 1 85 ? 0.505 0.031 -3.305 1.00 88.62 85 GLU A O 1
ATOM 665 N N . GLU A 1 86 ? 2.209 1.295 -4.048 1.00 86.81 86 GLU A N 1
ATOM 666 C CA . GLU A 1 86 ? 3.232 0.700 -3.201 1.00 86.81 86 GLU A CA 1
ATOM 667 C C . GLU A 1 86 ? 2.933 0.957 -1.719 1.00 86.81 86 GLU A C 1
ATOM 669 O O . GLU A 1 86 ? 3.057 0.044 -0.898 1.00 86.81 86 GLU A O 1
ATOM 674 N N . PHE A 1 87 ? 2.460 2.159 -1.365 1.00 89.25 87 PHE A N 1
ATOM 675 C CA . PHE A 1 87 ? 1.998 2.457 -0.009 1.00 89.25 87 PHE A CA 1
ATOM 676 C C . PHE A 1 87 ? 0.858 1.529 0.415 1.00 89.25 87 PHE A C 1
ATOM 678 O O . PHE A 1 87 ? 0.936 0.929 1.486 1.00 89.25 87 PHE A O 1
ATOM 685 N N . SER A 1 88 ? -0.161 1.364 -0.430 1.00 91.31 88 SER A N 1
ATOM 686 C CA . SER A 1 88 ? -1.345 0.556 -0.123 1.00 91.31 88 SER A CA 1
ATOM 687 C C . SER A 1 88 ? -0.971 -0.908 0.112 1.00 91.31 88 SER A C 1
ATOM 689 O O . SER A 1 88 ? -1.280 -1.459 1.167 1.00 91.31 88 SER A O 1
ATOM 691 N N . ALA A 1 89 ? -0.188 -1.505 -0.793 1.00 90.69 89 ALA A N 1
ATOM 692 C CA . ALA A 1 89 ? 0.328 -2.874 -0.655 1.00 90.69 89 ALA A CA 1
ATOM 693 C C . ALA A 1 89 ? 1.186 -3.079 0.604 1.00 90.69 89 ALA A C 1
ATOM 695 O O . ALA A 1 89 ? 1.291 -4.179 1.150 1.00 90.69 89 ALA A O 1
ATOM 696 N N . THR A 1 90 ? 1.806 -2.004 1.078 1.00 87.19 90 THR A N 1
ATOM 697 C CA . THR A 1 90 ? 2.693 -2.015 2.235 1.00 87.19 90 THR A CA 1
ATOM 698 C C . THR A 1 90 ? 1.976 -1.752 3.566 1.00 87.19 90 THR A C 1
ATOM 700 O O . THR A 1 90 ? 2.499 -2.126 4.632 1.00 87.19 90 THR A O 1
ATOM 703 N N . ALA A 1 91 ? 0.829 -1.071 3.507 1.00 87.69 91 ALA A N 1
ATOM 704 C CA . ALA A 1 91 ? -0.005 -0.679 4.637 1.00 87.69 91 ALA A CA 1
ATOM 705 C C . ALA A 1 91 ? -1.021 -1.764 5.026 1.00 87.69 91 ALA A C 1
ATOM 707 O O . ALA A 1 91 ? -1.409 -1.830 6.191 1.00 87.69 91 ALA A O 1
ATOM 708 N N . ILE A 1 92 ? -1.404 -2.641 4.093 1.00 89.00 92 ILE A N 1
ATOM 709 C CA . ILE A 1 92 ? -2.299 -3.764 4.388 1.00 89.00 92 ILE A CA 1
ATOM 710 C C . ILE A 1 92 ? -1.669 -4.789 5.344 1.00 89.00 92 ILE A C 1
ATOM 712 O O . ILE A 1 92 ? -0.470 -5.086 5.303 1.00 89.00 92 ILE A O 1
ATOM 716 N N . SER A 1 93 ? -2.515 -5.379 6.186 1.00 89.00 93 SER A N 1
ATOM 717 C CA . SER A 1 93 ? -2.185 -6.513 7.047 1.00 89.00 93 SER A CA 1
ATOM 718 C C . SER A 1 93 ? -3.114 -7.669 6.708 1.00 89.00 93 SER A C 1
ATOM 720 O O . SER A 1 93 ? -4.308 -7.588 6.978 1.00 89.00 93 SER A O 1
ATOM 722 N N . VAL A 1 94 ? -2.565 -8.748 6.142 1.00 89.94 94 VAL A N 1
ATOM 723 C CA . VAL A 1 94 ? -3.346 -9.940 5.758 1.00 89.94 94 VAL A CA 1
ATOM 724 C C . VAL A 1 94 ? -4.139 -10.474 6.949 1.00 89.94 94 VAL A C 1
ATOM 726 O O . VAL A 1 94 ? -5.337 -10.666 6.832 1.00 89.94 94 VAL A O 1
ATOM 729 N N . TYR A 1 95 ? -3.511 -10.560 8.124 1.00 90.12 95 TYR A N 1
ATOM 730 C CA . TYR A 1 95 ? -4.173 -10.992 9.357 1.00 90.12 95 TYR A CA 1
ATOM 731 C C . TYR A 1 95 ? -5.385 -10.123 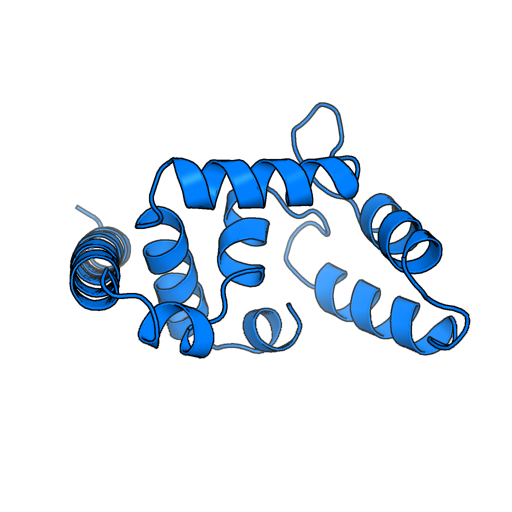9.734 1.00 90.12 95 TYR A C 1
ATOM 733 O O . TYR A 1 95 ? -6.396 -10.631 10.203 1.00 90.12 95 TYR A O 1
ATOM 741 N N . GLN A 1 96 ? -5.297 -8.800 9.547 1.00 88.94 96 GLN A N 1
ATOM 742 C CA . GLN A 1 96 ? -6.438 -7.917 9.819 1.00 88.94 96 GLN A CA 1
ATOM 743 C C . GLN A 1 96 ? -7.527 -8.063 8.754 1.00 88.94 96 GLN A C 1
ATOM 745 O O . GLN A 1 96 ? -8.703 -7.963 9.081 1.00 88.94 96 GLN A O 1
ATOM 750 N N . MET A 1 97 ? -7.140 -8.303 7.499 1.00 90.94 97 MET A N 1
ATOM 751 C CA . MET A 1 97 ? -8.080 -8.502 6.397 1.00 90.94 97 MET A CA 1
ATOM 752 C C . MET A 1 97 ? -8.826 -9.833 6.496 1.00 90.94 97 MET A C 1
ATOM 754 O O . MET A 1 97 ? -10.019 -9.853 6.229 1.00 90.94 97 MET A O 1
ATOM 758 N N . GLU A 1 98 ? -8.164 -10.907 6.929 1.00 92.50 98 GLU A N 1
ATOM 759 C CA . GLU A 1 98 ? -8.773 -12.225 7.175 1.00 92.50 98 GLU A CA 1
ATOM 760 C C . GLU A 1 98 ? -9.882 -12.177 8.237 1.00 92.50 98 GLU A C 1
ATOM 762 O O . GLU A 1 98 ? -10.765 -13.027 8.248 1.00 92.50 98 GLU A O 1
ATOM 767 N N . GLY A 1 99 ? -9.853 -11.176 9.123 1.00 93.12 99 GLY A N 1
ATOM 768 C CA . GLY A 1 99 ? -10.903 -10.944 10.114 1.00 93.12 99 GLY A CA 1
ATOM 769 C C . GLY A 1 99 ? -12.116 -10.162 9.598 1.00 93.12 99 GLY A C 1
ATOM 770 O O . GLY A 1 99 ? -13.058 -9.965 10.363 1.00 93.12 99 GLY A O 1
ATOM 771 N N . LEU A 1 100 ? -12.100 -9.674 8.354 1.00 91.50 100 LEU A N 1
ATOM 772 C CA . LEU A 1 100 ? -13.228 -8.959 7.754 1.00 91.50 100 LEU A CA 1
ATOM 773 C C . LEU A 1 100 ? -14.232 -9.949 7.160 1.00 91.50 100 LEU A C 1
ATOM 775 O O . LEU A 1 100 ? -13.842 -10.928 6.531 1.00 91.50 100 LEU A O 1
ATOM 779 N N . GLU A 1 101 ? -15.524 -9.633 7.257 1.00 94.31 101 GLU A N 1
ATOM 780 C CA . GLU A 1 101 ? -16.588 -10.422 6.611 1.00 94.31 101 GLU A CA 1
ATOM 781 C C . GLU A 1 101 ? -16.392 -10.522 5.090 1.00 94.31 101 GLU A C 1
ATOM 783 O O . GLU A 1 101 ? -16.740 -11.523 4.476 1.00 94.31 101 GLU A O 1
ATOM 788 N N . THR A 1 102 ? -15.753 -9.517 4.492 1.00 93.19 102 THR A N 1
ATOM 789 C CA . THR A 1 102 ? -15.503 -9.425 3.051 1.00 93.19 102 THR A CA 1
ATOM 790 C C . THR A 1 102 ? -14.225 -10.142 2.595 1.00 93.19 102 THR A C 1
ATOM 792 O O . THR A 1 102 ? -13.803 -9.970 1.451 1.00 93.19 102 THR A O 1
ATOM 795 N N . TRP A 1 103 ? -13.526 -10.877 3.471 1.00 94.75 103 TRP A N 1
ATOM 796 C CA . TRP A 1 103 ? -12.216 -11.473 3.160 1.00 94.75 103 TRP A CA 1
ATOM 797 C C . TRP A 1 103 ? -12.230 -12.338 1.895 1.00 94.75 103 TRP A C 1
ATOM 799 O O . TRP A 1 103 ? -11.359 -12.170 1.041 1.00 94.75 103 TRP A O 1
ATOM 809 N N . GLU A 1 104 ? -13.212 -13.232 1.755 1.00 96.38 104 GLU A N 1
ATOM 810 C CA . GLU A 1 104 ? -13.278 -14.155 0.615 1.00 96.38 104 GLU A CA 1
ATOM 811 C C . GLU A 1 104 ? -13.392 -13.407 -0.718 1.00 96.38 104 GLU A C 1
ATOM 813 O O . GLU A 1 104 ? -12.704 -13.742 -1.681 1.00 96.38 104 GLU A O 1
ATOM 818 N N . GLU A 1 105 ? -14.187 -12.338 -0.758 1.00 96.19 105 GLU A N 1
ATOM 819 C CA . GLU A 1 105 ? -14.369 -11.505 -1.950 1.00 96.19 105 GLU A CA 1
ATOM 820 C C . GLU A 1 105 ? -13.071 -10.780 -2.319 1.00 96.19 105 GLU A C 1
ATOM 822 O O . GLU A 1 105 ? -12.674 -10.764 -3.486 1.00 96.19 105 GLU A O 1
ATOM 827 N N . HIS A 1 106 ? -12.369 -10.236 -1.320 1.00 94.75 106 HIS A N 1
ATOM 828 C CA . HIS A 1 106 ? -11.079 -9.577 -1.522 1.00 94.75 106 HIS A CA 1
ATOM 829 C C . HIS A 1 106 ? -10.021 -10.568 -2.010 1.00 94.75 106 HIS A C 1
ATOM 831 O O . HIS A 1 106 ? -9.288 -10.272 -2.952 1.00 94.75 106 HIS A O 1
ATOM 837 N N . ALA A 1 107 ? -9.936 -11.745 -1.388 1.00 95.56 107 ALA A N 1
ATOM 838 C CA . ALA A 1 107 ? -8.972 -12.777 -1.748 1.00 95.56 107 ALA A CA 1
ATOM 839 C C . ALA A 1 107 ? -9.220 -13.307 -3.167 1.00 95.56 107 ALA A C 1
ATOM 841 O O . ALA A 1 107 ? -8.269 -13.457 -3.937 1.00 95.56 107 ALA A O 1
ATOM 842 N N . GLN A 1 108 ? -10.485 -13.521 -3.538 1.00 96.06 108 GLN A N 1
ATOM 843 C CA . GLN A 1 108 ? -10.870 -13.959 -4.877 1.00 96.06 108 GLN A CA 1
ATOM 844 C C . GLN A 1 108 ? -10.507 -12.912 -5.939 1.00 96.06 108 GLN A C 1
ATOM 846 O O . GLN A 1 108 ? -9.821 -13.228 -6.912 1.00 96.06 108 GLN A O 1
ATOM 851 N N . GLN A 1 109 ? -10.892 -11.647 -5.737 1.00 95.88 109 GLN A N 1
ATOM 852 C CA . GLN A 1 109 ? -10.547 -10.562 -6.664 1.00 95.88 109 GLN A CA 1
ATOM 853 C C . GLN A 1 109 ? -9.030 -10.367 -6.775 1.00 95.88 109 GLN A C 1
ATOM 855 O O . GLN A 1 109 ? -8.497 -10.189 -7.873 1.00 95.88 109 GLN A O 1
ATOM 860 N N . ALA A 1 110 ? -8.314 -10.442 -5.651 1.00 95.25 110 ALA A N 1
ATOM 861 C CA . ALA A 1 110 ? -6.862 -10.357 -5.625 1.00 95.25 110 ALA A CA 1
ATOM 862 C C . ALA A 1 110 ? -6.216 -11.492 -6.425 1.00 95.25 110 ALA A C 1
ATOM 864 O O . ALA A 1 110 ? -5.278 -11.244 -7.179 1.00 95.25 110 ALA A O 1
ATOM 865 N N . TYR A 1 111 ? -6.720 -12.720 -6.296 1.00 94.19 111 TYR A N 1
ATOM 866 C CA . TYR A 1 111 ? -6.221 -13.863 -7.055 1.00 94.19 111 TYR A CA 1
ATOM 867 C C . TYR A 1 111 ? -6.409 -13.666 -8.563 1.00 94.19 111 TYR A C 1
ATOM 869 O O . TYR A 1 111 ? -5.471 -13.866 -9.331 1.00 94.19 111 TYR A O 1
ATOM 877 N N . GLU A 1 112 ? -7.581 -13.200 -8.994 1.00 93.62 112 GLU A N 1
ATOM 878 C CA . GLU A 1 112 ? -7.851 -12.922 -10.408 1.00 93.62 112 GLU A CA 1
ATOM 879 C C . GLU A 1 112 ? -6.955 -11.815 -10.974 1.00 93.62 112 GLU A C 1
ATOM 881 O O . GLU A 1 112 ? -6.472 -11.914 -12.104 1.00 93.62 112 GLU A O 1
ATOM 886 N N . LEU A 1 113 ? -6.721 -10.753 -10.200 1.00 91.81 113 LEU A N 1
ATOM 887 C CA . LEU A 1 113 ? -5.806 -9.675 -10.578 1.00 91.81 113 LEU A CA 1
ATOM 888 C C . LEU A 1 113 ? -4.360 -10.169 -10.644 1.00 91.81 113 LEU A C 1
ATOM 890 O O . LEU A 1 113 ? -3.636 -9.826 -11.577 1.00 91.81 113 LEU A O 1
ATOM 894 N N . PHE A 1 114 ? -3.948 -10.980 -9.674 1.00 90.81 114 PHE A N 1
ATOM 895 C CA . PHE A 1 114 ? -2.620 -11.576 -9.621 1.00 90.81 114 PHE A CA 1
ATOM 896 C C . PHE A 1 114 ? -2.367 -12.487 -10.831 1.00 90.81 114 PHE A C 1
ATOM 898 O O . PHE A 1 114 ? -1.359 -12.323 -11.513 1.00 90.81 114 PHE A O 1
ATOM 905 N N . ASP A 1 115 ? -3.301 -13.389 -11.148 1.00 88.75 115 ASP A N 1
ATOM 906 C CA . ASP A 1 115 ? -3.168 -14.329 -12.268 1.00 88.75 115 ASP A CA 1
ATOM 907 C C . ASP A 1 115 ? -3.101 -13.595 -13.618 1.00 88.75 115 ASP A C 1
ATOM 909 O O . ASP A 1 115 ? -2.279 -13.935 -14.468 1.00 88.75 115 ASP A O 1
ATOM 913 N N . LYS A 1 116 ? -3.879 -12.516 -13.796 1.00 83.06 116 LYS A N 1
ATOM 914 C CA . LYS A 1 116 ? -3.808 -11.660 -14.996 1.00 83.06 116 LYS A CA 1
ATOM 915 C C . LYS A 1 116 ? -2.459 -10.950 -15.138 1.00 83.06 116 LYS A C 1
ATOM 917 O O . LYS A 1 116 ? -1.932 -10.863 -16.245 1.00 83.06 116 LYS A O 1
ATOM 922 N N . LEU A 1 117 ? -1.898 -10.447 -14.037 1.00 71.44 117 LEU A N 1
ATOM 923 C CA . LEU A 1 117 ? -0.626 -9.717 -14.041 1.00 71.44 117 LEU A CA 1
ATOM 924 C C . LEU A 1 117 ? 0.582 -10.635 -14.270 1.00 71.44 117 LEU A C 1
ATOM 926 O O . LEU A 1 117 ? 1.525 -10.233 -14.945 1.00 71.44 117 LEU A O 1
ATOM 930 N N . GLU A 1 118 ? 0.552 -11.862 -13.747 1.00 71.56 118 GLU A N 1
ATOM 931 C CA . GLU A 1 118 ? 1.652 -12.825 -13.897 1.00 71.56 118 GLU A CA 1
ATOM 932 C C . GLU A 1 118 ? 1.584 -13.608 -15.221 1.00 71.56 118 GLU A C 1
ATOM 934 O O . GLU A 1 118 ? 2.612 -14.085 -15.700 1.00 71.56 118 GLU A O 1
ATOM 939 N N . ARG A 1 119 ? 0.404 -13.723 -15.854 1.00 61.16 119 ARG A N 1
ATOM 940 C CA . ARG A 1 119 ? 0.254 -14.408 -17.155 1.00 61.16 119 ARG A CA 1
ATOM 941 C C . ARG A 1 119 ? 0.373 -13.511 -18.384 1.00 61.16 119 ARG A C 1
ATOM 943 O O . ARG A 1 119 ? 0.448 -14.055 -19.480 1.00 61.16 119 ARG A O 1
ATOM 950 N N . GLY A 1 120 ? 0.413 -12.186 -18.223 1.00 54.38 120 GLY A N 1
ATOM 951 C CA . GLY A 1 120 ? 0.722 -11.240 -19.302 1.00 54.3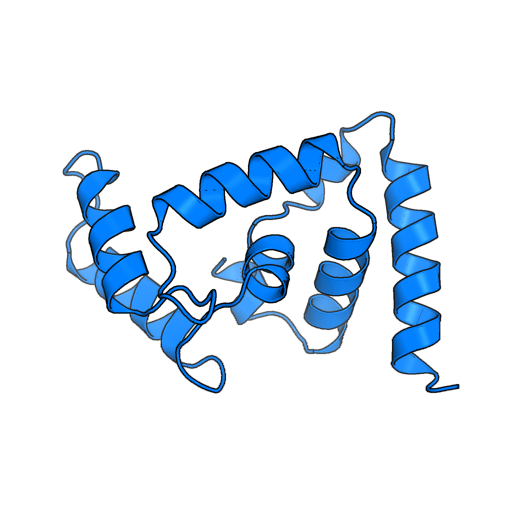8 120 GLY A CA 1
ATOM 952 C C . GLY A 1 120 ? -0.078 -11.461 -20.593 1.00 54.38 120 GLY A C 1
ATOM 953 O O . GLY A 1 120 ? 0.522 -11.732 -21.632 1.00 54.38 120 GLY A O 1
ATOM 954 N N . CYS A 1 121 ? -1.410 -11.370 -20.529 1.00 43.22 121 CYS A N 1
ATOM 955 C CA . CYS A 1 121 ? -2.243 -11.201 -21.727 1.00 43.22 121 CYS A CA 1
ATOM 956 C C . CYS A 1 121 ? -2.461 -9.716 -22.021 1.00 43.22 121 CYS A C 1
ATOM 958 O O . CYS A 1 121 ? -2.850 -8.992 -21.075 1.00 43.22 121 CYS A O 1
#

Secondary structure (DSSP, 8-state):
-HHHHTS-HHHHHHHHHHHHT--HHHHHHHHHHHHHT---TTS-EEHHHHHHHHHHH--S-S-HHHHHHHHHHHHTSTTSEE-HHHHHHHH--HHHHHTSTTHHHHHHHHHHHHHHHHHT-

Radius of gyration: 15.31 Å; chains: 1; bounding box: 35×32×44 Å

Sequence (121 aa):
MRAYISSSSLRKSALRALAKALTTDQLFNLREQFTLFGPNKSGHISLQNMKTALMKNSSGAMNDSRILDFVNSICNIQYGMIDFEEFSATAISVYQMEGLETWEEHAQQAYELFDKLERGC

Foldseek 3Di:
DLDLLPDDPLLVLLLLLLLVLDDPVLLVVLVVVLCLLPADPVQKRALVSQLVSCVVPDPVPDDSVNSVVVSVSCCVPPPRIHHSSNSSSVVDDLVVLVPDPCNVSSSVSSVVSSCCVVVPD

Organism: Zea mays (NCBI:txid4577)

pLDDT: mean 82.74, std 12.48, range [43.22, 96.38]